Protein AF-K2DRJ1-F1 (afdb_monomer_lite)

Secondary structure (DSSP, 8-state):
--HHHHHHHHHHHHHHHHHHHHHHHHHHHHHHHHHHHHHHHHHHHHHHHHHHHHHHHHHHHHHHHHHHHHHHHHHHHHHHHHHHTT-HHHHHHHHHHHHHHHHHHHHHHHHHHHHHHSS-----

Radius of gyration: 36.66 Å; chains: 1; bounding box: 70×20×110 Å

Structure (mmCIF, N/CA/C/O backbone):
data_AF-K2DRJ1-F1
#
_entry.id   AF-K2DRJ1-F1
#
loop_
_atom_site.group_PDB
_atom_site.id
_atom_site.type_symbol
_atom_site.label_atom_id
_atom_site.label_alt_id
_atom_site.label_comp_id
_atom_site.label_asym_id
_atom_site.label_entity_id
_atom_site.label_seq_id
_atom_site.pdbx_PDB_ins_code
_atom_site.Cartn_x
_atom_site.Cartn_y
_atom_site.Cartn_z
_atom_site.occupancy
_atom_site.B_iso_or_equiv
_atom_site.auth_seq_id
_atom_site.auth_comp_id
_atom_site.auth_asym_id
_atom_site.auth_atom_id
_atom_site.pdbx_PDB_model_num
ATOM 1 N N . MET A 1 1 ? 42.730 15.333 -76.114 1.00 52.66 1 MET A N 1
ATOM 2 C CA . MET A 1 1 ? 42.389 15.385 -74.675 1.00 52.66 1 MET A CA 1
ATOM 3 C C . MET A 1 1 ? 42.417 13.969 -74.147 1.00 52.66 1 MET A C 1
ATOM 5 O O . MET A 1 1 ? 41.926 13.071 -74.819 1.00 52.66 1 MET A O 1
ATOM 9 N N . SER A 1 2 ? 43.208 13.763 -73.101 1.00 53.66 2 SER A N 1
ATOM 10 C CA . SER A 1 2 ? 43.997 12.549 -72.884 1.00 53.66 2 SER A CA 1
ATOM 11 C C . SER A 1 2 ? 43.252 11.549 -72.004 1.00 53.66 2 SER A C 1
ATOM 13 O O . SER A 1 2 ? 42.759 11.924 -70.946 1.00 53.66 2 SER A O 1
ATOM 15 N N . ALA A 1 3 ? 43.232 10.267 -72.384 1.00 61.91 3 ALA A N 1
ATOM 16 C CA . ALA A 1 3 ? 42.629 9.177 -71.603 1.00 61.91 3 ALA A CA 1
ATOM 17 C C . ALA A 1 3 ? 43.107 9.125 -70.133 1.00 61.91 3 ALA A C 1
ATOM 19 O O . ALA A 1 3 ? 42.391 8.602 -69.278 1.00 61.91 3 ALA A O 1
ATOM 20 N N . LYS A 1 4 ? 44.283 9.707 -69.840 1.00 61.25 4 LYS A N 1
ATOM 21 C CA . LYS A 1 4 ? 44.850 9.891 -68.494 1.00 61.25 4 LYS A CA 1
ATOM 22 C C . LYS A 1 4 ? 44.059 10.867 -67.610 1.00 61.25 4 LYS A C 1
ATOM 24 O O . LYS A 1 4 ? 43.912 10.604 -66.425 1.00 61.25 4 LYS A O 1
ATOM 29 N N . GLU A 1 5 ? 43.520 11.954 -68.164 1.00 62.75 5 GLU A N 1
ATOM 30 C CA . GLU A 1 5 ? 42.703 12.916 -67.400 1.00 62.75 5 GLU A CA 1
ATOM 31 C C . GLU A 1 5 ? 41.363 12.296 -67.002 1.00 62.75 5 GLU A C 1
ATOM 33 O O . GLU A 1 5 ? 40.917 12.454 -65.869 1.00 62.75 5 GLU A O 1
ATOM 38 N N . SER A 1 6 ? 40.753 11.512 -67.898 1.00 63.69 6 SER A N 1
ATOM 39 C CA . SER A 1 6 ? 39.530 10.773 -67.580 1.00 63.69 6 SER A CA 1
ATOM 40 C C . SER A 1 6 ? 39.772 9.723 -66.494 1.00 63.69 6 SER A C 1
ATOM 42 O O . SER A 1 6 ? 39.016 9.679 -65.530 1.00 63.69 6 SER A O 1
ATOM 44 N N . THR A 1 7 ? 40.842 8.921 -66.584 1.00 70.62 7 THR A N 1
ATOM 45 C CA . THR A 1 7 ? 41.151 7.902 -65.555 1.00 70.62 7 THR A CA 1
ATOM 46 C C . THR A 1 7 ? 41.468 8.514 -64.193 1.00 70.62 7 THR A C 1
ATOM 48 O O . THR A 1 7 ? 41.060 7.964 -63.171 1.00 70.62 7 THR A O 1
ATOM 51 N N . GLN A 1 8 ? 42.142 9.663 -64.161 1.00 75.31 8 GLN A N 1
ATOM 52 C CA . GLN A 1 8 ? 42.450 10.358 -62.915 1.00 75.31 8 GLN A CA 1
ATOM 53 C C . GLN A 1 8 ? 41.187 10.925 -62.251 1.00 75.31 8 GLN A C 1
ATOM 55 O O . GLN A 1 8 ? 40.994 10.743 -61.052 1.00 75.31 8 GLN A O 1
ATOM 60 N N . ASN A 1 9 ? 40.264 11.473 -63.044 1.00 80.44 9 ASN A N 1
ATOM 61 C CA . ASN A 1 9 ? 38.980 11.975 -62.553 1.00 80.44 9 ASN A CA 1
ATOM 62 C C . ASN A 1 9 ? 38.092 10.847 -61.978 1.00 80.44 9 ASN A C 1
ATOM 64 O O . ASN A 1 9 ? 37.461 11.018 -60.938 1.00 80.44 9 ASN A O 1
ATOM 68 N N . TYR A 1 10 ? 38.100 9.653 -62.590 1.00 76.88 10 TYR A N 1
ATOM 69 C CA . TYR A 1 10 ? 37.417 8.476 -62.029 1.00 76.88 10 TYR A CA 1
ATOM 70 C C . TYR A 1 10 ? 38.058 7.978 -60.727 1.00 76.88 10 TYR A C 1
ATOM 72 O O . TYR A 1 10 ? 37.340 7.604 -59.802 1.00 76.88 10 TYR A O 1
ATOM 80 N N . SER A 1 11 ? 39.391 7.985 -60.632 1.00 80.88 11 SER A N 1
ATOM 81 C CA . SER A 1 11 ? 40.106 7.632 -59.397 1.00 80.88 11 SER A CA 1
ATOM 82 C C . SER A 1 11 ? 39.754 8.583 -58.249 1.00 80.88 11 SER A C 1
ATOM 84 O O . SER A 1 11 ? 39.503 8.137 -57.129 1.00 80.88 11 SER A O 1
ATOM 86 N N . ASP A 1 12 ? 39.713 9.888 -58.515 1.00 84.88 12 ASP A N 1
ATOM 87 C CA . ASP A 1 12 ? 39.396 10.891 -57.495 1.00 84.88 12 ASP A CA 1
ATOM 88 C C . ASP A 1 12 ? 37.928 10.814 -57.056 1.00 84.88 12 ASP A C 1
ATOM 90 O O . ASP A 1 1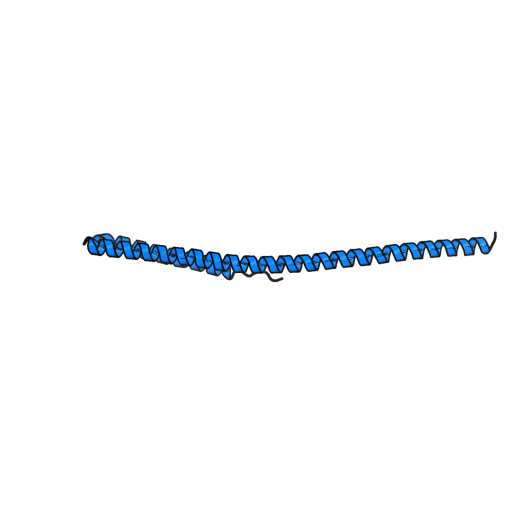2 ? 37.631 10.901 -55.861 1.00 84.88 12 ASP A O 1
ATOM 94 N N . LEU A 1 13 ? 37.021 10.541 -57.998 1.00 83.19 13 LEU A N 1
ATOM 95 C CA . LEU A 1 13 ? 35.611 10.286 -57.711 1.00 83.19 13 LEU A CA 1
ATOM 96 C C . LEU A 1 13 ? 35.431 9.022 -56.855 1.00 83.19 13 LEU A C 1
ATOM 98 O O . LEU A 1 13 ? 34.704 9.056 -55.865 1.00 83.19 13 LEU A O 1
ATOM 102 N N . MET A 1 14 ? 36.144 7.933 -57.157 1.00 82.31 14 MET A N 1
ATOM 103 C CA . MET A 1 14 ? 36.083 6.707 -56.350 1.00 82.31 14 MET A CA 1
ATOM 104 C C . MET A 1 14 ? 36.601 6.914 -54.923 1.00 82.31 14 MET A C 1
ATOM 106 O O . MET A 1 14 ? 35.952 6.479 -53.974 1.00 82.31 14 MET A O 1
ATOM 110 N N . LYS A 1 15 ? 37.701 7.655 -54.742 1.00 86.38 15 LYS A N 1
ATOM 111 C CA . LYS A 1 15 ? 38.211 7.999 -53.403 1.00 86.38 15 LYS A CA 1
ATOM 112 C C . LYS A 1 15 ? 37.235 8.867 -52.607 1.00 86.38 15 LYS A C 1
ATOM 114 O O . LYS A 1 15 ? 37.142 8.727 -51.387 1.00 86.38 15 LYS A O 1
ATOM 119 N N . SER A 1 16 ? 36.504 9.769 -53.268 1.00 83.56 16 SER A N 1
ATOM 120 C CA . SER A 1 16 ? 35.484 10.583 -52.598 1.00 83.56 16 SER A CA 1
ATOM 121 C C . SER A 1 16 ? 34.288 9.732 -52.164 1.00 83.56 16 SER A C 1
ATOM 123 O O . SER A 1 16 ? 33.785 9.922 -51.058 1.00 83.56 16 SER A O 1
ATOM 125 N N . PHE A 1 17 ? 33.862 8.781 -53.001 1.00 83.94 17 PHE A N 1
ATOM 126 C CA . PHE A 1 17 ? 32.794 7.837 -52.671 1.00 83.94 17 PHE A CA 1
ATOM 127 C C . PHE A 1 17 ? 33.168 6.930 -51.498 1.00 83.94 17 PHE A C 1
ATOM 129 O O . PHE A 1 17 ? 32.364 6.765 -50.582 1.00 83.94 17 PHE A O 1
ATOM 136 N N . GLU A 1 18 ? 34.391 6.400 -51.483 1.00 82.88 18 GLU A N 1
ATOM 137 C CA . GLU A 1 18 ? 34.898 5.554 -50.398 1.00 82.88 18 GLU A CA 1
ATOM 138 C C . GLU A 1 18 ? 34.935 6.317 -49.064 1.00 82.88 18 GLU A C 1
ATOM 140 O O . GLU A 1 18 ? 34.402 5.853 -48.057 1.00 82.88 18 GLU A O 1
ATOM 145 N N . LYS A 1 19 ? 35.419 7.566 -49.077 1.00 83.06 19 LYS A N 1
ATOM 146 C CA . LYS A 1 19 ? 35.417 8.444 -47.897 1.00 83.06 19 LYS A CA 1
ATOM 147 C C . LYS A 1 19 ? 34.003 8.767 -47.393 1.00 83.06 19 LYS A C 1
ATOM 149 O O . LYS A 1 19 ? 33.785 8.862 -46.183 1.00 83.06 19 LYS A O 1
ATOM 154 N N . SER A 1 20 ? 33.039 8.946 -48.297 1.00 77.81 20 SER A N 1
ATOM 155 C CA . SER A 1 20 ? 31.632 9.151 -47.932 1.00 77.81 20 SER A CA 1
ATOM 156 C C . SER A 1 20 ? 30.993 7.890 -47.342 1.00 77.81 20 SER A C 1
ATOM 158 O O . SER A 1 20 ? 30.235 8.001 -46.380 1.00 77.81 20 SER A O 1
ATOM 160 N N . LEU A 1 21 ? 31.320 6.706 -47.867 1.00 80.00 21 LEU A N 1
ATOM 161 C CA . LEU A 1 21 ? 30.863 5.413 -47.346 1.00 80.00 21 LEU A CA 1
ATOM 162 C C . LEU A 1 21 ? 31.410 5.133 -45.942 1.00 80.00 21 LEU A C 1
ATOM 164 O O . LEU A 1 21 ? 30.640 4.760 -45.055 1.00 80.00 21 LEU A O 1
ATOM 168 N N . ASP A 1 22 ? 32.695 5.393 -45.710 1.00 79.31 22 ASP A N 1
ATOM 169 C CA . ASP A 1 22 ? 33.307 5.264 -44.385 1.00 79.31 22 ASP A CA 1
ATOM 170 C C . ASP A 1 22 ? 32.671 6.219 -43.372 1.00 79.31 22 ASP A C 1
ATOM 172 O O . ASP A 1 22 ? 32.313 5.810 -42.263 1.00 79.31 22 ASP A O 1
ATOM 176 N N . GLY A 1 23 ? 32.442 7.475 -43.773 1.00 75.25 23 GLY A N 1
ATOM 177 C CA . GLY A 1 23 ? 31.730 8.454 -42.953 1.00 75.25 23 GLY A CA 1
ATOM 178 C C . GLY A 1 23 ? 30.310 8.008 -42.588 1.00 75.25 23 GLY A C 1
ATOM 179 O O . GLY A 1 23 ? 29.879 8.191 -41.448 1.00 75.25 23 GLY A O 1
ATOM 180 N N . LEU A 1 24 ? 29.595 7.369 -43.519 1.00 70.81 24 LEU A N 1
ATOM 181 C CA . LEU A 1 24 ? 28.250 6.839 -43.287 1.00 70.81 24 LEU A CA 1
ATOM 182 C C . LEU A 1 24 ? 28.262 5.632 -42.331 1.00 70.81 24 LEU A C 1
ATOM 184 O O . LEU A 1 24 ? 27.425 5.550 -41.431 1.00 70.81 24 LEU A O 1
ATOM 188 N N . SER A 1 25 ? 29.239 4.730 -42.481 1.00 72.38 25 SER A N 1
ATOM 189 C CA . SER A 1 25 ? 29.410 3.538 -41.634 1.00 72.38 25 SER A CA 1
ATOM 190 C C . SER A 1 25 ? 29.687 3.905 -40.170 1.00 72.38 25 SER A C 1
ATOM 192 O O . SER A 1 25 ? 29.089 3.330 -39.255 1.00 72.38 25 SER A O 1
ATOM 194 N N . VAL A 1 26 ? 30.535 4.912 -39.932 1.00 71.88 26 VAL A N 1
ATOM 195 C CA . VAL A 1 26 ? 30.850 5.406 -38.581 1.00 71.88 26 VAL A CA 1
ATOM 196 C C . VAL A 1 26 ? 29.626 6.053 -37.930 1.00 71.88 26 VAL A C 1
ATOM 198 O O . VAL A 1 26 ? 29.362 5.840 -36.743 1.00 71.88 26 VAL A O 1
ATOM 201 N N . ASN A 1 27 ? 28.843 6.807 -38.701 1.00 71.88 27 ASN A N 1
ATOM 202 C CA . ASN A 1 27 ? 27.648 7.478 -38.196 1.00 71.88 27 ASN A CA 1
ATOM 203 C C . ASN A 1 27 ? 26.542 6.467 -37.831 1.00 71.88 27 ASN A C 1
ATOM 205 O O . ASN A 1 27 ? 25.923 6.581 -36.774 1.00 71.88 27 ASN A O 1
ATOM 209 N N . TYR A 1 28 ? 26.370 5.415 -38.642 1.00 65.50 28 TYR A N 1
ATOM 210 C CA . TYR A 1 28 ? 25.437 4.321 -38.352 1.00 65.50 28 TYR A CA 1
ATOM 211 C C . TYR A 1 28 ? 25.810 3.568 -37.066 1.00 65.50 28 TYR A C 1
ATOM 213 O O . TYR A 1 28 ? 24.974 3.418 -36.176 1.00 65.50 28 TYR A O 1
ATOM 221 N N . LYS A 1 29 ? 27.083 3.177 -36.906 1.00 69.94 29 LYS A N 1
ATOM 222 C CA . LYS A 1 29 ? 27.565 2.493 -35.689 1.00 69.94 29 LYS A CA 1
ATOM 223 C C . LYS A 1 29 ? 27.389 3.346 -34.430 1.00 69.94 29 LYS A C 1
ATOM 225 O O . LYS A 1 29 ? 27.031 2.827 -33.375 1.00 69.94 29 LYS A O 1
ATOM 230 N N . THR A 1 30 ? 27.586 4.659 -34.551 1.00 68.44 30 THR A N 1
ATOM 231 C CA . THR A 1 30 ? 27.417 5.611 -33.444 1.00 68.44 30 THR A CA 1
ATOM 232 C C . THR A 1 30 ? 25.940 5.780 -33.064 1.00 68.44 30 THR A C 1
ATOM 234 O O . THR A 1 30 ? 25.608 5.835 -31.878 1.00 68.44 30 THR A O 1
ATOM 237 N N . ALA A 1 31 ? 25.032 5.817 -34.046 1.00 61.72 31 ALA A N 1
ATOM 238 C CA . ALA A 1 31 ? 23.588 5.852 -33.811 1.00 61.72 31 ALA A CA 1
ATOM 239 C C . ALA A 1 31 ? 23.076 4.553 -33.160 1.00 61.72 31 ALA A C 1
ATOM 241 O O . ALA A 1 31 ? 22.282 4.607 -32.219 1.00 61.72 31 ALA A O 1
ATOM 242 N N . GLU A 1 32 ? 23.585 3.399 -33.595 1.00 64.50 32 GLU A N 1
ATOM 243 C CA . GLU A 1 32 ? 23.259 2.088 -33.026 1.00 64.50 32 GLU A CA 1
ATOM 244 C C . GLU A 1 32 ? 23.765 1.952 -31.580 1.00 64.50 32 GLU A C 1
ATOM 246 O O . GLU A 1 32 ? 23.006 1.569 -30.689 1.00 64.50 32 GLU A O 1
ATOM 251 N N . GLN A 1 33 ? 25.004 2.370 -31.294 1.00 63.78 33 GLN A N 1
ATOM 252 C CA . GLN A 1 33 ? 25.530 2.413 -29.922 1.00 63.78 33 GLN A CA 1
ATOM 253 C C . GLN A 1 33 ? 24.745 3.369 -29.020 1.00 63.78 33 GLN A C 1
ATOM 255 O O . GLN A 1 33 ? 24.486 3.048 -27.860 1.00 63.78 33 GLN A O 1
ATOM 260 N N . LYS A 1 34 ? 24.320 4.529 -29.535 1.00 62.91 34 LYS A N 1
ATOM 261 C CA . LYS A 1 34 ? 23.490 5.471 -28.774 1.00 62.91 34 LYS A CA 1
ATOM 262 C C . LYS A 1 34 ? 22.106 4.887 -28.478 1.00 62.91 34 LYS A C 1
ATOM 264 O O . LYS A 1 34 ? 21.633 5.012 -27.353 1.00 62.91 34 LYS A O 1
ATOM 269 N N . SER A 1 35 ? 21.491 4.203 -29.443 1.00 58.25 35 SER A N 1
ATOM 270 C CA . SER A 1 35 ? 20.226 3.479 -29.255 1.00 58.25 35 SER A CA 1
ATOM 271 C C . SER A 1 35 ? 20.353 2.372 -28.202 1.00 58.25 35 SER A C 1
ATOM 273 O O . SER A 1 35 ? 19.524 2.288 -27.294 1.00 58.25 35 SER A O 1
ATOM 275 N N . LYS A 1 36 ? 21.435 1.588 -28.253 1.00 63.12 36 LYS A N 1
ATOM 276 C CA . LYS A 1 36 ? 21.699 0.502 -27.303 1.00 63.12 36 LYS A CA 1
ATOM 277 C C . LYS A 1 36 ? 21.900 1.019 -25.874 1.00 63.12 36 LYS A C 1
ATOM 279 O O . LYS A 1 36 ? 21.245 0.538 -24.955 1.00 63.12 36 LYS A O 1
ATOM 284 N N . ASN A 1 37 ? 22.687 2.084 -25.709 1.00 65.56 37 ASN A N 1
ATOM 285 C CA . ASN A 1 37 ? 22.881 2.748 -24.416 1.00 65.56 37 ASN A CA 1
ATOM 286 C C . ASN A 1 37 ? 21.582 3.369 -23.865 1.00 65.56 37 ASN A C 1
ATOM 288 O O . ASN A 1 37 ? 21.357 3.363 -22.657 1.00 65.56 37 ASN A O 1
ATOM 292 N N . ILE A 1 38 ? 20.701 3.905 -24.717 1.00 64.75 38 ILE A N 1
ATOM 293 C CA . ILE A 1 38 ? 19.392 4.427 -24.284 1.00 64.75 38 ILE A CA 1
ATOM 294 C C . ILE A 1 38 ? 18.474 3.280 -23.838 1.00 64.75 38 ILE A C 1
ATOM 296 O O . ILE A 1 38 ? 17.831 3.389 -22.797 1.00 64.75 38 ILE A O 1
ATOM 300 N N . SER A 1 39 ? 18.453 2.165 -24.572 1.00 64.38 39 SER A N 1
ATOM 301 C CA . SER A 1 39 ? 17.681 0.971 -24.205 1.00 64.38 39 SER A CA 1
ATOM 302 C C . SER A 1 39 ? 18.131 0.383 -22.863 1.00 64.38 39 SER A C 1
ATOM 304 O O . SER A 1 39 ? 17.298 0.032 -22.030 1.00 64.38 39 SER A O 1
ATOM 306 N N . GLU A 1 40 ? 19.439 0.298 -22.621 1.00 66.75 40 GLU A N 1
ATOM 307 C CA . GLU A 1 40 ? 19.991 -0.225 -21.365 1.00 66.75 40 GLU A CA 1
ATOM 308 C C . GLU A 1 40 ? 19.679 0.693 -20.170 1.00 66.75 40 GLU A C 1
ATOM 310 O O . GLU A 1 40 ? 19.275 0.210 -19.107 1.00 66.75 40 GLU A O 1
ATOM 315 N N . ASN A 1 41 ? 19.756 2.015 -20.357 1.00 65.25 41 ASN A N 1
ATOM 316 C CA . ASN A 1 41 ? 19.366 2.986 -19.331 1.00 65.25 41 ASN A CA 1
ATOM 317 C C . ASN A 1 41 ? 17.858 2.944 -19.030 1.00 65.25 41 ASN A C 1
ATOM 319 O O . ASN A 1 41 ? 17.465 2.978 -17.865 1.00 65.25 41 ASN A O 1
ATOM 323 N N . LEU A 1 42 ? 17.002 2.801 -20.048 1.00 63.41 42 LEU A N 1
ATOM 324 C CA . LEU A 1 42 ? 15.554 2.648 -19.852 1.00 63.41 42 LEU A CA 1
ATOM 325 C C . LEU A 1 42 ? 15.215 1.369 -19.073 1.00 63.41 42 LEU A C 1
ATOM 327 O O . LEU A 1 42 ? 14.367 1.394 -18.180 1.00 63.41 42 LEU A O 1
ATOM 331 N N . GLN A 1 43 ? 15.912 0.263 -19.351 1.00 66.25 43 GLN A N 1
ATOM 332 C CA . GLN A 1 43 ? 15.743 -0.986 -18.603 1.00 66.25 43 GLN A CA 1
ATOM 333 C C . GLN A 1 43 ? 16.222 -0.879 -17.147 1.00 66.25 43 GLN A C 1
ATOM 335 O O . GLN A 1 43 ? 15.640 -1.513 -16.262 1.00 66.25 43 GLN A O 1
ATOM 340 N N . GLN A 1 44 ? 17.266 -0.093 -16.866 1.00 65.44 44 GLN A N 1
ATOM 341 C CA . GLN A 1 44 ? 17.697 0.176 -15.491 1.00 65.44 44 GLN A CA 1
ATOM 342 C C . GLN A 1 44 ? 16.693 1.046 -14.731 1.00 65.44 44 GLN A C 1
ATOM 344 O O . GLN A 1 44 ? 16.308 0.681 -13.620 1.00 65.44 44 GLN A O 1
ATOM 349 N N . VAL A 1 45 ? 16.208 2.134 -15.336 1.00 66.38 45 VAL A N 1
ATOM 350 C CA . VAL A 1 45 ? 15.191 3.005 -14.723 1.00 66.38 45 VAL A CA 1
ATOM 351 C C . VAL A 1 45 ? 13.916 2.217 -14.422 1.00 66.38 45 VAL A C 1
ATOM 353 O O . VAL A 1 45 ? 13.395 2.308 -13.314 1.00 66.38 45 VAL A O 1
ATOM 356 N N . ARG A 1 46 ? 13.470 1.355 -15.346 1.00 65.81 46 ARG A N 1
ATOM 357 C CA . ARG A 1 46 ? 12.293 0.498 -15.139 1.00 65.81 46 ARG A CA 1
ATOM 358 C C . ARG A 1 46 ? 12.465 -0.457 -13.953 1.00 65.81 46 ARG A C 1
ATOM 360 O O . ARG A 1 46 ? 11.529 -0.648 -13.185 1.00 65.81 46 ARG A O 1
ATOM 367 N N . ARG A 1 47 ? 13.654 -1.041 -13.758 1.00 67.06 47 ARG A N 1
ATOM 368 C CA . ARG A 1 47 ? 13.918 -1.910 -12.595 1.00 67.06 47 ARG A CA 1
ATOM 369 C C . ARG A 1 47 ? 13.910 -1.140 -11.277 1.00 67.06 47 ARG A C 1
ATOM 371 O O . ARG A 1 47 ? 13.370 -1.641 -10.296 1.00 67.06 47 ARG A O 1
ATOM 378 N N . ILE A 1 48 ? 14.477 0.063 -11.262 1.00 70.50 48 ILE A N 1
ATOM 379 C CA . ILE A 1 48 ? 14.488 0.923 -10.073 1.00 70.50 48 ILE A CA 1
ATOM 380 C C . ILE A 1 48 ? 13.060 1.334 -9.699 1.00 70.50 48 ILE A C 1
ATOM 382 O O . ILE A 1 48 ? 12.699 1.256 -8.528 1.00 70.50 48 ILE A O 1
ATOM 386 N N . ASP A 1 49 ? 12.230 1.683 -10.682 1.00 72.12 49 ASP A N 1
ATOM 387 C CA . ASP A 1 49 ? 10.841 2.093 -10.458 1.00 72.12 49 ASP A CA 1
ATOM 388 C C . ASP A 1 49 ? 10.002 0.966 -9.823 1.00 72.12 49 ASP A C 1
ATOM 390 O O . ASP A 1 49 ? 9.306 1.174 -8.829 1.00 72.12 49 ASP A O 1
ATOM 394 N N . VAL A 1 50 ? 10.169 -0.276 -10.298 1.00 70.94 50 VAL A N 1
ATOM 395 C CA . VAL A 1 50 ? 9.512 -1.462 -9.711 1.00 70.94 50 VAL A CA 1
ATOM 396 C C . VAL A 1 50 ? 9.949 -1.692 -8.262 1.00 70.94 50 VAL A C 1
ATOM 398 O O . VAL A 1 50 ? 9.114 -1.976 -7.402 1.00 70.94 50 VAL A O 1
ATOM 401 N N . VAL A 1 51 ? 11.245 -1.562 -7.966 1.00 73.62 51 VAL A N 1
ATOM 402 C CA . VAL A 1 51 ? 11.769 -1.747 -6.603 1.00 73.62 51 VAL A CA 1
ATOM 403 C C . VAL A 1 51 ? 11.246 -0.653 -5.670 1.00 73.62 51 VAL A C 1
ATOM 405 O O . VAL A 1 51 ? 10.779 -0.963 -4.574 1.00 73.62 51 VAL A O 1
ATOM 408 N N . ILE A 1 52 ? 11.254 0.608 -6.108 1.00 73.31 52 ILE A N 1
ATOM 409 C CA . ILE A 1 52 ? 10.715 1.739 -5.341 1.00 73.31 52 ILE A CA 1
ATOM 410 C C . ILE A 1 52 ? 9.224 1.536 -5.062 1.00 73.31 52 ILE A C 1
ATOM 412 O O . ILE A 1 52 ? 8.796 1.698 -3.918 1.00 73.31 52 ILE A O 1
ATOM 416 N N . GLN A 1 53 ? 8.439 1.120 -6.060 1.00 70.19 53 GLN A N 1
ATOM 417 C CA . GLN A 1 53 ? 7.020 0.813 -5.867 1.00 70.19 53 GLN A CA 1
ATOM 418 C C . GLN A 1 53 ? 6.805 -0.317 -4.856 1.00 70.19 53 GLN A C 1
ATOM 420 O O . GLN A 1 53 ? 5.920 -0.213 -4.005 1.00 70.19 53 GLN A O 1
ATOM 425 N N . LEU A 1 54 ? 7.618 -1.376 -4.897 1.00 74.19 54 LEU A N 1
ATOM 426 C CA . LEU A 1 54 ? 7.514 -2.490 -3.955 1.00 74.19 54 LEU A CA 1
ATOM 427 C C . LEU A 1 54 ? 7.802 -2.043 -2.512 1.00 74.19 54 LEU A C 1
ATOM 429 O O . LEU A 1 54 ? 7.042 -2.361 -1.597 1.00 74.19 54 LEU A O 1
ATOM 433 N N . PHE A 1 55 ? 8.863 -1.259 -2.309 1.00 76.44 55 PHE A N 1
ATOM 434 C CA . PHE A 1 55 ? 9.204 -0.725 -0.989 1.00 76.44 55 PHE A CA 1
ATOM 435 C C . PHE A 1 55 ? 8.157 0.264 -0.477 1.00 76.44 55 PHE A C 1
ATOM 437 O O . PHE A 1 55 ? 7.754 0.173 0.683 1.00 76.44 55 PHE A O 1
ATOM 444 N N . ALA A 1 56 ? 7.661 1.158 -1.335 1.00 74.25 56 ALA A N 1
ATOM 445 C CA . ALA A 1 56 ? 6.589 2.081 -0.980 1.00 74.25 56 ALA A CA 1
ATOM 446 C C . ALA A 1 56 ? 5.334 1.322 -0.520 1.00 74.25 56 ALA A C 1
ATOM 448 O O . ALA A 1 56 ? 4.754 1.664 0.509 1.00 74.25 56 ALA A O 1
ATOM 449 N N . ARG A 1 57 ? 4.963 0.235 -1.212 1.00 75.12 57 ARG A N 1
ATOM 450 C CA . ARG A 1 57 ? 3.836 -0.631 -0.828 1.00 75.12 57 ARG A CA 1
ATOM 451 C C . ARG A 1 57 ? 4.022 -1.255 0.554 1.00 75.12 57 ARG A C 1
ATOM 453 O O . ARG A 1 57 ? 3.089 -1.218 1.356 1.00 75.12 57 ARG A O 1
ATOM 460 N N . ILE A 1 58 ? 5.206 -1.790 0.855 1.00 78.62 58 ILE A N 1
ATOM 461 C CA . ILE A 1 58 ? 5.500 -2.396 2.164 1.00 78.62 58 ILE A CA 1
ATOM 462 C C . ILE A 1 58 ? 5.411 -1.345 3.274 1.00 78.62 58 ILE A C 1
ATOM 464 O O . ILE A 1 58 ? 4.727 -1.565 4.273 1.00 78.62 58 ILE A O 1
ATOM 468 N N . ILE A 1 59 ? 6.048 -0.187 3.084 1.00 80.06 59 ILE A N 1
ATOM 469 C CA . ILE A 1 59 ? 6.064 0.892 4.081 1.00 80.06 59 ILE A CA 1
ATOM 470 C C . ILE A 1 59 ? 4.647 1.401 4.347 1.00 80.06 59 ILE A C 1
ATOM 472 O O . ILE A 1 59 ? 4.244 1.509 5.502 1.00 80.06 59 ILE A O 1
ATOM 476 N N . ILE A 1 60 ? 3.873 1.662 3.291 1.00 77.81 60 ILE A N 1
ATOM 477 C CA . ILE A 1 60 ? 2.489 2.135 3.398 1.00 77.81 60 ILE A CA 1
ATOM 478 C C . ILE A 1 60 ? 1.617 1.097 4.114 1.00 77.81 60 ILE A C 1
ATOM 480 O O . ILE A 1 60 ? 0.851 1.453 5.008 1.00 77.81 60 ILE A O 1
ATOM 484 N N . THR A 1 61 ? 1.766 -0.187 3.781 1.00 77.44 61 THR A N 1
ATOM 485 C CA . THR A 1 61 ? 1.006 -1.271 4.423 1.00 77.44 61 THR A CA 1
ATOM 486 C C . THR A 1 61 ? 1.309 -1.357 5.917 1.00 77.44 61 THR A C 1
ATOM 488 O O . THR A 1 61 ? 0.387 -1.419 6.727 1.00 77.44 61 THR A O 1
ATOM 491 N N . ILE A 1 62 ? 2.589 -1.314 6.299 1.00 80.25 62 ILE A N 1
ATOM 492 C CA . ILE A 1 62 ? 3.000 -1.333 7.708 1.00 80.25 62 ILE A CA 1
ATOM 493 C C . ILE A 1 62 ? 2.488 -0.083 8.430 1.00 80.25 62 ILE A C 1
ATOM 495 O O . ILE A 1 62 ? 1.954 -0.189 9.530 1.00 80.25 62 ILE A O 1
ATOM 499 N N . PHE A 1 63 ? 2.601 1.091 7.807 1.00 82.06 63 PHE A N 1
ATOM 500 C CA . PHE A 1 63 ? 2.143 2.355 8.377 1.00 82.06 63 PHE A CA 1
ATOM 501 C C . PHE A 1 63 ? 0.639 2.340 8.681 1.00 82.06 63 PHE A C 1
ATOM 503 O O . PHE A 1 63 ? 0.237 2.602 9.816 1.00 82.06 63 PHE A O 1
ATOM 510 N N . PHE A 1 64 ? -0.194 1.966 7.706 1.00 78.88 64 PHE A N 1
ATOM 511 C CA . PHE A 1 64 ? -1.635 1.847 7.925 1.00 78.88 64 PHE A CA 1
ATOM 512 C C . PHE A 1 64 ? -1.981 0.711 8.892 1.00 78.88 64 PHE A C 1
ATOM 514 O O . PHE A 1 64 ? -2.856 0.886 9.735 1.00 78.88 64 PHE A O 1
ATOM 521 N N . GLY A 1 65 ? -1.262 -0.414 8.853 1.00 80.12 65 GLY A N 1
ATOM 522 C CA . GLY A 1 65 ? -1.416 -1.490 9.835 1.00 80.12 65 GLY A CA 1
ATOM 523 C C . GLY A 1 65 ? -1.179 -1.015 11.273 1.00 80.12 65 GLY A C 1
ATOM 524 O O . GLY A 1 65 ? -1.979 -1.303 12.163 1.00 80.12 65 GLY A O 1
ATOM 525 N N . CYS A 1 66 ? -0.130 -0.222 11.503 1.00 82.12 66 CYS A N 1
ATOM 526 C CA . CYS A 1 66 ? 0.150 0.379 12.807 1.00 82.12 66 CYS A CA 1
ATOM 527 C C . CYS A 1 66 ? -0.941 1.367 13.242 1.00 82.12 66 CYS A C 1
ATOM 529 O O . CYS A 1 66 ? -1.362 1.330 14.400 1.00 82.12 66 CYS A O 1
ATOM 531 N N . LEU A 1 67 ? -1.435 2.213 12.331 1.00 80.00 67 LEU A N 1
ATOM 532 C CA . LEU A 1 67 ? -2.539 3.134 12.629 1.00 80.00 67 LEU A CA 1
ATOM 533 C C . LEU A 1 67 ? -3.801 2.383 13.074 1.00 80.00 67 LEU A C 1
ATOM 535 O O . LEU A 1 67 ? -4.426 2.769 14.062 1.00 80.00 67 LEU A O 1
ATOM 539 N N . LEU A 1 68 ? -4.129 1.275 12.409 1.00 79.19 68 LEU A N 1
ATOM 540 C CA . LEU A 1 68 ? -5.271 0.429 12.765 1.00 79.19 68 LEU A CA 1
ATOM 541 C C . LEU A 1 68 ? -5.112 -0.215 14.147 1.00 79.19 68 LEU A C 1
ATOM 543 O O . LEU A 1 68 ? -6.056 -0.243 14.939 1.00 79.19 68 LEU A O 1
ATOM 547 N N . LEU A 1 69 ? -3.911 -0.698 14.481 1.00 81.25 69 LEU A N 1
ATOM 548 C CA . LEU A 1 69 ? -3.621 -1.228 15.817 1.00 81.25 69 LEU A CA 1
ATOM 549 C C . LEU A 1 69 ? -3.759 -0.150 16.897 1.00 81.25 69 LEU A C 1
ATOM 551 O O . LEU A 1 69 ? -4.327 -0.408 17.963 1.00 81.25 69 LEU A O 1
ATOM 555 N 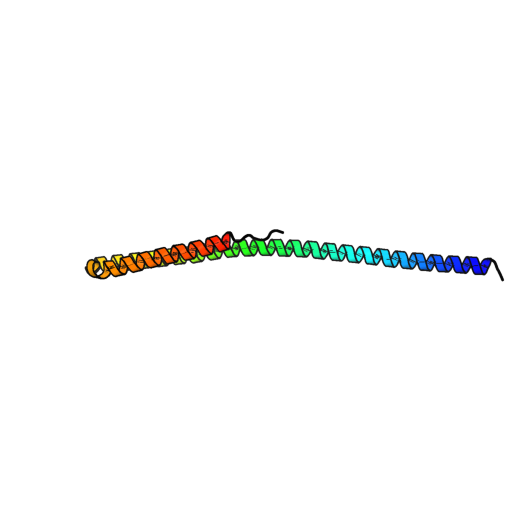N . GLN A 1 70 ? -3.287 1.067 16.625 1.00 80.88 70 GLN A N 1
ATOM 556 C CA . GLN A 1 70 ? -3.390 2.185 17.558 1.00 80.88 70 GLN A CA 1
ATOM 557 C C . GLN A 1 70 ? -4.846 2.624 17.771 1.00 80.88 70 GLN A C 1
ATOM 559 O O . GLN A 1 70 ? -5.248 2.859 18.916 1.00 80.88 70 GLN A O 1
ATOM 564 N N . GLN A 1 71 ? -5.652 2.685 16.707 1.00 78.38 71 GLN A N 1
ATOM 565 C CA . GLN A 1 71 ? -7.086 2.975 16.799 1.00 78.38 71 GLN A CA 1
ATOM 566 C C . GLN A 1 71 ? -7.808 1.919 17.642 1.00 78.38 71 GLN A C 1
ATOM 568 O O . GLN A 1 71 ? -8.488 2.269 18.607 1.00 78.38 71 GLN A O 1
ATOM 573 N N . ASN A 1 72 ? -7.582 0.633 17.360 1.00 78.88 72 ASN A N 1
ATOM 574 C CA . ASN A 1 72 ? -8.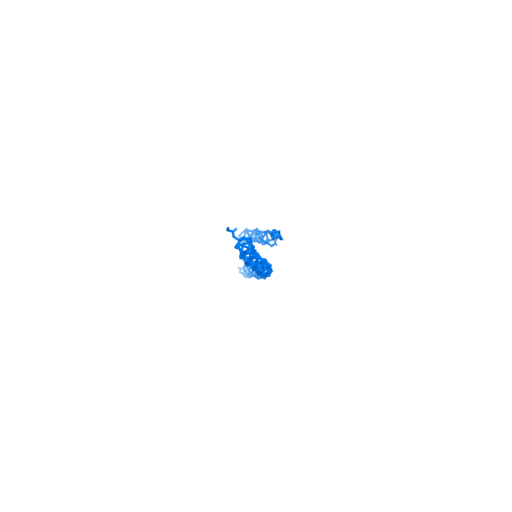194 -0.463 18.115 1.00 78.88 72 ASN A CA 1
ATOM 575 C C . ASN A 1 72 ? -7.782 -0.466 19.595 1.00 78.88 72 ASN A C 1
ATOM 577 O O . ASN A 1 72 ? -8.626 -0.648 20.472 1.00 78.88 72 ASN A O 1
ATOM 581 N N . THR A 1 73 ? -6.509 -0.198 19.898 1.00 80.75 73 THR A N 1
ATOM 582 C CA . THR A 1 73 ? -6.020 -0.105 21.286 1.00 80.75 73 THR A CA 1
ATOM 583 C C . THR A 1 73 ? -6.667 1.063 22.032 1.00 80.75 73 THR A C 1
ATOM 585 O O . THR A 1 73 ? -7.041 0.937 23.198 1.00 80.75 73 THR A O 1
ATOM 588 N N . THR A 1 74 ? -6.833 2.202 21.358 1.00 82.94 74 THR A N 1
ATOM 589 C CA . THR A 1 74 ? -7.469 3.394 21.934 1.00 82.94 74 THR A CA 1
ATOM 590 C C . THR A 1 74 ? -8.937 3.129 22.241 1.00 82.94 74 THR A C 1
ATOM 592 O O . THR A 1 74 ? -9.395 3.424 23.342 1.00 82.94 74 THR A O 1
ATOM 595 N N . LEU A 1 75 ? -9.651 2.500 21.306 1.00 79.31 75 LEU A N 1
ATOM 596 C CA . LEU A 1 75 ? -11.060 2.144 21.454 1.00 79.31 75 LEU A CA 1
ATOM 597 C C . LEU A 1 75 ? -11.255 1.153 22.613 1.00 79.31 75 LEU A C 1
ATOM 599 O O . LEU A 1 75 ? -12.108 1.365 23.473 1.00 79.31 75 LEU A O 1
ATOM 603 N N . PHE A 1 76 ? -10.386 0.143 22.719 1.00 81.00 76 PHE A N 1
ATOM 604 C CA . PHE A 1 76 ? -10.402 -0.820 23.824 1.00 81.00 76 PHE A CA 1
ATOM 605 C C . PHE A 1 76 ? -10.124 -0.168 25.189 1.00 81.00 76 PHE A C 1
ATOM 607 O O . PHE A 1 76 ? -10.770 -0.496 26.191 1.00 81.00 76 PHE A O 1
ATOM 614 N N . ARG A 1 77 ? -9.194 0.795 25.243 1.00 81.50 77 ARG A N 1
ATOM 615 C CA . ARG A 1 77 ? -8.902 1.566 26.460 1.00 81.50 77 ARG A CA 1
ATOM 616 C C . ARG A 1 77 ? -10.114 2.382 26.907 1.00 81.50 77 ARG A C 1
ATOM 618 O O . ARG A 1 77 ? -10.468 2.338 28.081 1.00 81.50 77 ARG A O 1
ATOM 625 N N . LEU A 1 78 ? -10.774 3.050 25.965 1.00 78.62 78 LEU A N 1
ATOM 626 C CA . LEU A 1 78 ? -11.954 3.886 26.204 1.00 78.62 78 LEU A CA 1
ATOM 627 C C . LEU A 1 78 ? -13.142 3.057 26.717 1.00 78.62 78 LEU A C 1
ATOM 629 O O . LEU A 1 78 ? -13.833 3.464 27.654 1.00 78.62 78 LEU A O 1
ATOM 633 N N . VAL A 1 79 ? -13.331 1.851 26.172 1.00 76.94 79 VAL A N 1
ATOM 634 C CA . VAL A 1 79 ? -14.309 0.876 26.680 1.00 76.94 79 VAL A CA 1
ATOM 635 C C . VAL A 1 79 ? -13.961 0.448 28.107 1.00 76.94 79 VAL A C 1
ATOM 637 O O . VAL A 1 79 ? -14.819 0.500 28.985 1.00 76.94 79 VAL A O 1
ATOM 640 N N . THR A 1 80 ? -12.703 0.086 28.375 1.00 78.06 80 THR A N 1
ATOM 641 C CA . THR A 1 80 ? -12.252 -0.359 29.709 1.00 78.06 80 THR A CA 1
ATOM 642 C C . THR A 1 80 ? -12.433 0.728 30.775 1.00 78.06 80 THR A C 1
ATOM 644 O O . THR A 1 80 ? -12.839 0.452 31.905 1.00 78.06 80 THR A O 1
ATOM 647 N N . GLU A 1 81 ? -12.167 1.982 30.420 1.00 81.12 81 GLU A N 1
ATOM 648 C CA . GLU A 1 81 ? -12.344 3.135 31.304 1.00 81.12 81 GLU A CA 1
ATOM 649 C C . GLU A 1 81 ? -13.830 3.427 31.571 1.00 81.12 81 GLU A C 1
ATOM 651 O O . GLU A 1 81 ? -14.225 3.699 32.704 1.00 81.12 81 GLU A O 1
ATOM 656 N N . SER A 1 82 ? -14.683 3.239 30.563 1.00 76.12 82 SER A N 1
ATOM 657 C CA . SER A 1 82 ? -16.142 3.359 30.700 1.00 76.12 82 SER A CA 1
ATOM 658 C C . SER A 1 82 ? -16.755 2.244 31.553 1.00 76.12 82 SER A C 1
ATOM 660 O O . SER A 1 82 ? -17.708 2.485 32.295 1.00 76.12 82 SER A O 1
ATOM 662 N N . VAL A 1 83 ? -16.184 1.033 31.503 1.00 77.38 83 VAL A N 1
ATOM 663 C CA . VAL A 1 83 ? -16.539 -0.083 32.397 1.00 77.38 83 VAL A CA 1
ATOM 664 C C . VAL A 1 83 ? -16.193 0.263 33.845 1.00 77.38 83 VAL A C 1
ATOM 666 O O . VAL A 1 83 ? -17.033 0.090 34.726 1.00 77.38 83 VAL A O 1
ATOM 669 N N . ARG A 1 84 ? -14.991 0.806 34.100 1.00 79.06 84 ARG A N 1
ATOM 670 C CA . ARG A 1 84 ? -14.575 1.235 35.450 1.00 79.06 84 ARG A CA 1
ATOM 671 C C . ARG A 1 84 ? -15.446 2.351 36.023 1.00 79.06 84 ARG A C 1
ATOM 673 O O . ARG A 1 84 ? -15.659 2.368 37.229 1.00 79.06 8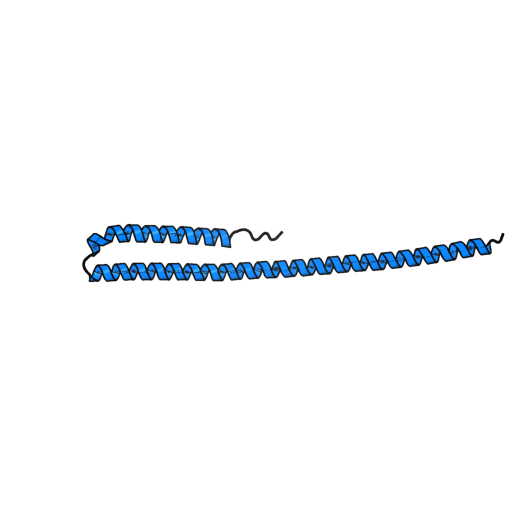4 ARG A O 1
ATOM 680 N N . ASN A 1 85 ? -15.949 3.248 35.178 1.00 81.69 85 ASN A N 1
ATOM 681 C CA . ASN A 1 85 ? -16.756 4.395 35.600 1.00 81.69 85 ASN A CA 1
ATOM 682 C C . ASN A 1 85 ? -18.263 4.088 35.716 1.00 81.69 85 ASN A C 1
ATOM 684 O O . ASN A 1 85 ? -19.038 4.977 36.060 1.00 81.69 85 ASN A O 1
ATOM 688 N N . GLY A 1 86 ? -18.699 2.852 35.436 1.00 76.31 86 GLY A N 1
ATOM 689 C CA . GLY A 1 86 ? -20.098 2.428 35.585 1.00 76.31 86 GLY A CA 1
ATOM 690 C C . GLY A 1 86 ? -21.077 3.034 34.568 1.00 76.31 86 GLY A C 1
ATOM 691 O O . GLY A 1 86 ? -22.281 2.810 34.664 1.00 76.31 86 GLY A O 1
ATOM 692 N N . SER A 1 87 ? -20.587 3.767 33.567 1.00 71.94 87 SER A N 1
ATOM 693 C CA . SER A 1 87 ? -21.378 4.485 32.554 1.00 71.94 87 SER A CA 1
ATOM 694 C C . SER A 1 87 ? -21.575 3.700 31.245 1.00 71.94 87 SER A C 1
ATOM 696 O O . SER A 1 87 ? -22.037 4.243 30.239 1.00 71.94 87 SER A O 1
ATOM 698 N N . LEU A 1 88 ? -21.287 2.394 31.273 1.00 65.94 88 LEU A N 1
ATOM 699 C CA . LEU A 1 88 ? -21.409 1.444 30.158 1.00 65.94 88 LEU A CA 1
ATOM 700 C C . LEU A 1 88 ? -22.712 1.571 29.363 1.00 65.94 88 LEU A C 1
ATOM 702 O O . LEU A 1 88 ? -22.669 1.616 28.140 1.00 65.94 88 LEU A O 1
ATOM 706 N N . VAL A 1 89 ? -23.859 1.654 30.044 1.00 65.56 89 VAL A N 1
ATOM 707 C CA . VAL A 1 89 ? -25.182 1.609 29.395 1.00 65.56 89 VAL A CA 1
ATOM 708 C C . VAL A 1 89 ? -25.448 2.854 28.543 1.00 65.56 89 VAL A C 1
ATOM 710 O O . VAL A 1 89 ? -26.034 2.755 27.470 1.00 65.56 89 VAL A O 1
ATOM 713 N N . GLN A 1 90 ? -24.981 4.028 28.980 1.00 69.94 90 GLN A N 1
ATOM 714 C CA . GLN A 1 90 ? -25.162 5.277 28.228 1.00 69.94 90 GLN A CA 1
ATOM 715 C C . GLN A 1 90 ? -24.162 5.413 27.075 1.00 69.94 90 GLN A C 1
ATOM 717 O O . GLN A 1 90 ? -24.476 6.011 26.049 1.00 69.94 90 GLN A O 1
ATOM 722 N N . LEU A 1 91 ? -22.969 4.833 27.224 1.00 70.81 91 LEU A N 1
ATOM 723 C CA . LEU A 1 91 ? -21.918 4.883 26.208 1.00 70.81 91 LEU A CA 1
ATOM 724 C C . LEU A 1 91 ? -22.015 3.748 25.179 1.00 70.81 91 LEU A C 1
ATOM 726 O O . LEU A 1 91 ? -21.431 3.857 24.106 1.00 70.81 91 LEU A O 1
ATOM 730 N N . GLN A 1 92 ? -22.777 2.686 25.449 1.00 73.94 92 GLN A N 1
ATOM 731 C CA . GLN A 1 92 ? -22.960 1.540 24.554 1.00 73.94 92 GLN A CA 1
ATOM 732 C C . GLN A 1 92 ? -23.400 1.902 23.119 1.00 73.94 92 GLN A C 1
ATOM 734 O O . GLN A 1 92 ? -22.772 1.399 22.183 1.00 73.94 92 GLN A O 1
ATOM 739 N N . PRO A 1 93 ? -24.406 2.773 22.881 1.00 74.94 93 PRO A N 1
ATOM 740 C CA . PRO A 1 93 ? -24.764 3.161 21.516 1.00 74.94 93 PRO A CA 1
ATOM 741 C C . PRO A 1 93 ? -23.635 3.939 20.830 1.00 74.94 93 PRO A C 1
ATOM 743 O O . PRO A 1 93 ? -23.327 3.653 19.673 1.00 74.94 93 PRO A O 1
ATOM 746 N N . ILE A 1 94 ? -22.964 4.840 21.558 1.00 77.31 94 ILE A N 1
ATOM 747 C CA . ILE A 1 94 ? -21.822 5.619 21.057 1.00 77.31 94 ILE A CA 1
ATOM 748 C C . ILE A 1 94 ? -20.681 4.681 20.661 1.00 77.31 94 ILE A C 1
ATOM 750 O O . ILE A 1 94 ? -20.152 4.795 19.559 1.00 77.31 94 ILE A O 1
ATOM 754 N N . PHE A 1 95 ? -20.351 3.702 21.505 1.00 76.56 95 PHE A N 1
ATOM 755 C CA . PHE A 1 95 ? -19.351 2.692 21.184 1.00 76.56 95 PHE A CA 1
ATOM 756 C C . PHE A 1 95 ? -19.757 1.838 19.993 1.00 76.56 95 PHE A C 1
ATOM 758 O O . PHE A 1 95 ? -18.907 1.574 19.153 1.00 76.56 95 PHE A O 1
ATOM 765 N N . SER A 1 96 ? -21.022 1.436 19.859 1.00 75.81 96 SER A N 1
ATOM 766 C CA . SER A 1 96 ? -21.445 0.631 18.705 1.00 75.81 96 SER A CA 1
ATOM 767 C C . SER A 1 96 ? -21.264 1.385 17.385 1.00 75.81 96 SER A C 1
ATOM 769 O O . SER A 1 96 ? -20.723 0.827 16.432 1.00 75.81 96 SER A O 1
ATOM 771 N N . VAL A 1 97 ? -21.622 2.674 17.360 1.00 81.88 97 VAL A N 1
ATOM 772 C CA . VAL A 1 97 ? -21.460 3.541 16.189 1.00 81.88 97 VAL A CA 1
ATOM 773 C C . VAL A 1 97 ? -19.982 3.775 15.910 1.00 81.88 97 VAL A C 1
ATOM 775 O O . VAL A 1 97 ? -19.553 3.636 14.770 1.00 81.88 97 VAL A O 1
ATOM 778 N N . LEU A 1 98 ? -19.192 4.066 16.947 1.00 79.38 98 LEU A N 1
ATOM 779 C CA . LEU A 1 98 ? -17.756 4.292 16.815 1.00 79.38 98 LEU A CA 1
ATOM 780 C C . LEU A 1 98 ? -17.046 3.037 16.295 1.00 79.38 98 LEU A C 1
ATOM 782 O O . LEU A 1 98 ? -16.276 3.120 15.350 1.00 79.38 98 LEU A O 1
ATOM 786 N N . THR A 1 99 ? -17.361 1.866 16.849 1.00 78.75 99 THR A N 1
ATOM 787 C CA . THR A 1 99 ? -16.758 0.592 16.432 1.00 78.75 99 THR A CA 1
ATOM 788 C C . THR A 1 99 ? -17.155 0.248 14.997 1.00 78.75 99 THR A C 1
ATOM 790 O O . THR A 1 99 ? -16.301 -0.137 14.204 1.00 78.75 99 THR A O 1
ATOM 793 N N . ALA A 1 100 ? -18.427 0.433 14.625 1.00 80.06 100 ALA A N 1
ATOM 794 C CA . ALA A 1 100 ? -18.884 0.221 13.253 1.00 80.06 100 ALA A CA 1
ATOM 795 C C . ALA A 1 100 ? -18.207 1.186 12.265 1.00 80.06 100 ALA A C 1
ATOM 797 O O . ALA A 1 100 ? -17.774 0.758 11.195 1.00 80.06 100 ALA A O 1
ATOM 798 N N . ALA A 1 101 ? -18.062 2.463 12.636 1.00 80.56 101 ALA A N 1
ATOM 799 C CA . ALA A 1 101 ? -17.362 3.462 11.836 1.00 80.56 101 ALA A CA 1
ATOM 800 C C . ALA A 1 101 ? -15.879 3.105 11.662 1.00 80.56 101 ALA A C 1
ATOM 802 O O . ALA A 1 101 ? -15.386 3.106 10.537 1.00 80.56 101 ALA A O 1
ATOM 803 N N . THR A 1 102 ? -15.190 2.711 12.737 1.00 80.44 102 THR A N 1
ATOM 804 C CA . THR A 1 102 ? -13.786 2.281 12.684 1.00 80.44 102 THR A CA 1
ATOM 805 C C . THR A 1 102 ? -13.607 1.027 11.828 1.00 80.44 102 THR A C 1
ATOM 807 O O . THR A 1 102 ? -12.666 0.959 11.040 1.00 80.44 102 THR A O 1
ATOM 810 N N . ILE A 1 103 ? -14.516 0.049 11.907 1.00 80.19 103 ILE A N 1
ATOM 811 C CA . ILE A 1 103 ? -14.483 -1.143 11.041 1.00 80.19 103 ILE A CA 1
ATOM 812 C C . ILE A 1 103 ? -14.681 -0.751 9.570 1.00 80.19 103 ILE A C 1
ATOM 814 O O . ILE A 1 103 ? -13.955 -1.240 8.703 1.00 80.19 103 ILE A O 1
ATOM 818 N N . ALA A 1 104 ? -15.628 0.144 9.278 1.00 83.38 104 ALA A N 1
ATOM 819 C CA . ALA A 1 104 ? -15.879 0.618 7.920 1.00 83.38 104 ALA A CA 1
ATOM 820 C C . ALA A 1 104 ? -14.680 1.393 7.345 1.00 83.38 104 ALA A C 1
ATOM 822 O O . ALA A 1 104 ? -14.275 1.137 6.210 1.00 83.38 104 ALA A O 1
ATOM 823 N N . GLU A 1 105 ? -14.067 2.282 8.133 1.00 77.12 105 GLU A N 1
ATOM 824 C CA . GLU A 1 105 ? -12.820 2.970 7.775 1.00 77.12 105 GLU A CA 1
ATOM 825 C C . GLU A 1 105 ? -11.693 1.974 7.511 1.00 77.12 105 GLU A C 1
ATOM 827 O O . GLU A 1 105 ? -11.030 2.049 6.478 1.00 77.12 105 GLU A O 1
ATOM 832 N N . THR A 1 106 ? -11.521 0.996 8.403 1.00 79.94 106 THR A N 1
ATOM 833 C CA . THR A 1 106 ? -10.510 -0.057 8.264 1.00 79.94 106 THR A CA 1
ATOM 834 C C . THR A 1 106 ? -10.677 -0.811 6.951 1.00 79.94 106 THR A C 1
ATOM 836 O O . THR A 1 106 ? -9.704 -1.025 6.229 1.00 79.94 106 THR A O 1
ATOM 839 N N . TYR A 1 107 ? -11.912 -1.183 6.610 1.00 81.19 107 TYR A N 1
ATOM 840 C CA . TYR A 1 107 ? -12.223 -1.878 5.366 1.00 81.19 107 TYR A CA 1
ATOM 841 C C . TYR A 1 107 ? -11.940 -1.015 4.130 1.00 81.19 107 TYR A C 1
ATOM 843 O O . TYR A 1 107 ? -11.345 -1.501 3.169 1.00 81.19 107 TYR A O 1
ATOM 851 N N . LEU A 1 108 ? -12.320 0.267 4.149 1.00 81.69 108 LEU A N 1
ATOM 852 C CA . LEU A 1 108 ? -12.048 1.191 3.044 1.00 81.69 108 LEU A CA 1
ATOM 853 C C . LEU A 1 108 ? -10.549 1.409 2.839 1.00 81.69 108 LEU A C 1
ATOM 855 O O . LEU A 1 108 ? -10.074 1.333 1.708 1.00 81.69 108 LEU A O 1
ATOM 859 N N . ILE A 1 109 ? -9.799 1.623 3.920 1.00 79.06 109 ILE A N 1
ATOM 860 C CA . ILE A 1 109 ? -8.344 1.781 3.874 1.00 79.06 109 ILE A CA 1
ATOM 861 C C . ILE A 1 109 ? -7.696 0.500 3.345 1.00 79.06 109 ILE A C 1
ATOM 863 O O . ILE A 1 109 ? -6.889 0.564 2.422 1.00 79.06 109 ILE A O 1
ATOM 867 N N . ALA A 1 110 ? -8.084 -0.669 3.863 1.00 75.94 110 ALA A N 1
ATOM 868 C CA . ALA A 1 110 ? -7.574 -1.952 3.390 1.00 75.94 110 ALA A CA 1
ATOM 869 C C . ALA A 1 110 ? -7.874 -2.165 1.902 1.00 75.94 110 ALA A C 1
ATOM 871 O O . ALA A 1 110 ? -6.992 -2.571 1.150 1.00 75.94 110 ALA A O 1
ATOM 872 N N . ARG A 1 111 ? -9.088 -1.831 1.452 1.00 80.19 111 ARG A N 1
ATOM 873 C CA . ARG A 1 111 ? -9.468 -1.908 0.041 1.00 80.19 111 ARG A CA 1
ATOM 874 C C . ARG A 1 111 ? -8.632 -0.970 -0.825 1.00 80.19 111 ARG A C 1
ATOM 876 O O . ARG A 1 111 ? -8.150 -1.409 -1.860 1.00 80.19 111 ARG A O 1
ATOM 883 N N . ILE A 1 112 ? -8.427 0.279 -0.406 1.00 78.44 112 ILE A N 1
ATOM 884 C CA . ILE A 1 112 ? -7.578 1.238 -1.126 1.00 78.44 112 ILE A CA 1
ATOM 885 C C . ILE A 1 112 ? -6.150 0.705 -1.215 1.00 78.44 112 ILE A C 1
ATOM 887 O O . ILE A 1 112 ? -5.572 0.729 -2.295 1.00 78.44 112 ILE A O 1
ATOM 891 N N . ILE A 1 113 ? -5.594 0.184 -0.117 1.00 71.25 113 ILE A N 1
ATOM 892 C CA . ILE A 1 113 ? -4.252 -0.409 -0.101 1.00 71.25 113 ILE A CA 1
ATOM 893 C C . ILE A 1 113 ? -4.185 -1.588 -1.0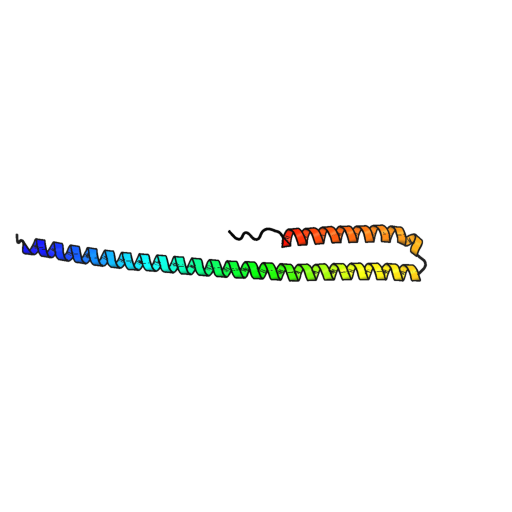67 1.00 71.25 113 ILE A C 1
ATOM 895 O O . ILE A 1 113 ? -3.268 -1.634 -1.875 1.00 71.25 113 ILE A O 1
ATOM 899 N N . VAL A 1 114 ? -5.150 -2.509 -1.035 1.00 72.44 114 VAL A N 1
ATOM 900 C CA . VAL A 1 114 ? -5.220 -3.650 -1.960 1.00 72.44 114 VAL A CA 1
ATOM 901 C C . VAL A 1 114 ? -5.325 -3.157 -3.402 1.00 72.44 114 VAL A C 1
ATOM 903 O O . VAL A 1 114 ? -4.519 -3.560 -4.229 1.00 72.44 114 VAL A O 1
ATOM 906 N N . GLU A 1 115 ? -6.228 -2.231 -3.720 1.00 76.25 115 GLU A N 1
ATOM 907 C CA . GLU A 1 115 ? -6.343 -1.658 -5.067 1.00 76.25 115 GLU A CA 1
ATOM 908 C C . GLU A 1 115 ? -5.039 -0.983 -5.515 1.00 76.25 115 GLU A C 1
ATOM 910 O O . GLU A 1 115 ? -4.660 -1.111 -6.672 1.00 76.25 115 GLU A O 1
ATOM 915 N N . TRP A 1 116 ? -4.302 -0.321 -4.620 1.00 68.38 116 TRP A N 1
ATOM 916 C CA . TRP A 1 116 ? -3.009 0.304 -4.930 1.00 68.38 116 TRP A CA 1
ATOM 917 C C . TRP A 1 116 ? -1.860 -0.706 -5.075 1.00 68.38 116 TRP A C 1
ATOM 919 O O . TRP A 1 116 ? -0.983 -0.557 -5.933 1.00 68.38 116 TRP A O 1
ATOM 929 N N . VAL A 1 117 ? -1.857 -1.743 -4.236 1.00 66.94 117 VAL A N 1
ATOM 930 C CA . VAL A 1 117 ? -0.881 -2.841 -4.236 1.00 66.94 117 VAL A CA 1
ATOM 931 C C . VAL A 1 117 ? -1.089 -3.759 -5.437 1.00 66.94 117 VAL A C 1
ATOM 933 O O . VAL A 1 117 ? -0.120 -4.261 -5.990 1.00 66.94 117 VAL A O 1
ATOM 936 N N . PHE A 1 118 ? -2.322 -3.958 -5.881 1.00 67.44 118 PHE A N 1
ATOM 937 C CA . PHE A 1 118 ? -2.639 -4.788 -7.041 1.00 67.44 118 PHE A CA 1
ATOM 938 C C . PHE A 1 118 ? -2.919 -3.974 -8.301 1.00 67.44 118 PHE A C 1
ATOM 940 O O . PHE A 1 118 ? -3.202 -4.564 -9.337 1.00 67.44 118 PHE A O 1
ATOM 947 N N . LYS A 1 119 ? -2.794 -2.638 -8.258 1.00 70.25 119 LYS A N 1
ATOM 948 C CA . LYS A 1 119 ? -2.805 -1.824 -9.475 1.00 70.25 119 LYS A CA 1
ATOM 949 C C . LYS A 1 119 ? -1.677 -2.320 -10.367 1.00 70.25 119 LYS A C 1
ATOM 951 O O . LYS A 1 119 ? -0.511 -2.265 -9.956 1.00 70.25 119 LYS A O 1
ATOM 956 N N . ASP A 1 120 ? -2.056 -2.839 -11.532 1.00 55.25 120 ASP A N 1
ATOM 957 C CA . ASP A 1 120 ? -1.146 -3.470 -12.477 1.00 55.25 120 ASP A CA 1
ATOM 958 C C . ASP A 1 120 ? 0.053 -2.559 -12.727 1.00 55.25 120 ASP A C 1
ATOM 960 O O . ASP A 1 120 ? -0.065 -1.437 -13.230 1.00 55.25 120 ASP A O 1
ATOM 964 N N . ILE A 1 121 ? 1.224 -3.052 -12.335 1.00 56.78 121 ILE A N 1
ATOM 965 C CA . ILE A 1 121 ? 2.487 -2.468 -12.752 1.00 56.78 121 ILE A CA 1
ATOM 966 C C . ILE A 1 121 ? 2.576 -2.809 -14.235 1.00 56.78 121 ILE A C 1
ATOM 968 O O . ILE A 1 121 ? 2.672 -3.977 -14.603 1.00 56.78 121 ILE A O 1
ATOM 972 N N . ASN A 1 122 ? 2.449 -1.806 -15.099 1.00 48.66 122 ASN A N 1
ATOM 973 C CA . ASN A 1 122 ? 2.486 -2.018 -16.539 1.00 48.66 122 ASN A CA 1
ATOM 974 C C . ASN A 1 122 ? 3.916 -2.440 -16.925 1.00 48.66 122 ASN A C 1
ATOM 976 O O . ASN A 1 122 ? 4.814 -1.608 -17.039 1.00 48.66 122 ASN A O 1
ATOM 980 N N . TYR A 1 123 ? 4.140 -3.750 -17.055 1.00 48.16 123 TYR A N 1
ATOM 981 C CA . TYR A 1 123 ? 5.440 -4.343 -17.389 1.00 48.16 123 TYR A CA 1
ATOM 982 C C . TYR A 1 123 ? 5.776 -4.279 -18.890 1.00 48.16 123 TYR A C 1
ATOM 984 O O . TYR A 1 123 ? 6.827 -4.783 -19.289 1.00 48.16 123 TYR A O 1
ATOM 992 N N . THR A 1 124 ? 4.917 -3.660 -19.707 1.00 42.03 124 THR A N 1
ATOM 993 C CA . THR A 1 124 ? 5.070 -3.592 -21.170 1.00 42.03 124 THR A CA 1
ATOM 994 C C . THR A 1 124 ? 6.003 -2.474 -21.588 1.00 42.03 124 THR A C 1
ATOM 996 O O . THR A 1 124 ? 5.740 -1.300 -21.258 1.00 42.03 124 THR A O 1
#

Sequence (124 aa):
MSAKESTQNYSDLMKSFEKSLDGLSVNYKTAEQKSKNISENLQQVRRIDVVIQLFARIIITIFFGCLLLQQNTTLFRLVTESVRNGSLVQLQPIFSVLTAATIAETYLIARIIVEWVFKDINYT

pLDDT: mean 73.31, std 8.54, range [42.03, 86.38]

Foldseek 3Di:
DDPVVVVVVVVVVVVVVVVVVVVVVVVVVVVVVVVVVVVVVVVVVLVVVVVVLVVVLVVLVVVLVVVLVVLVVVLVVVQVVCVVVVVCVVCVVVSVVSVVVSVVVNVVSVVVSVCSNVVDPPP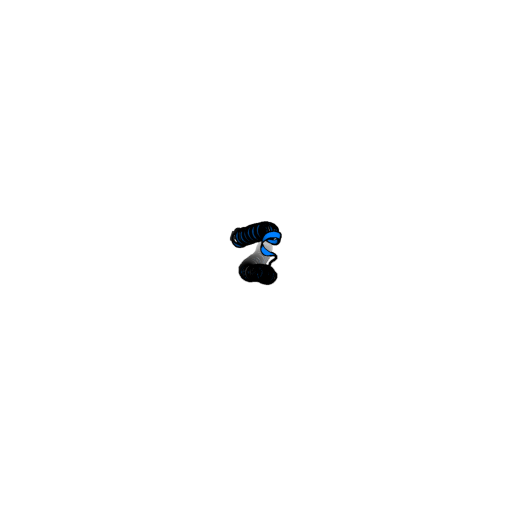D